Protein AF-A0A4Q3CGN1-F1 (afdb_monomer)

Secondary structure (DSSP, 8-state):
-HHHHHHTT-HHHHGGG--S-EEEEEETT-SSS-HHHHHHHHTT--S-EEEEEETT-SS---HHHHHHHHHHHHHHHT--

Structure (mmCIF, N/CA/C/O backbone):
data_AF-A0A4Q3CGN1-F1
#
_entry.id   AF-A0A4Q3CGN1-F1
#
loop_
_atom_site.group_PDB
_atom_site.id
_atom_site.type_symbol
_atom_site.label_atom_id
_atom_site.label_alt_id
_atom_site.label_comp_id
_atom_site.label_asym_id
_atom_site.label_entity_id
_atom_site.label_seq_id
_atom_site.pdbx_PDB_ins_code
_atom_site.Cartn_x
_atom_site.Cartn_y
_atom_site.Cartn_z
_atom_site.occupancy
_atom_site.B_iso_or_equiv
_atom_site.auth_seq_id
_atom_site.auth_comp_id
_atom_site.auth_asym_id
_atom_site.auth_atom_id
_atom_site.pdbx_PDB_model_num
ATOM 1 N N . ARG A 1 1 ? 4.619 -20.174 19.541 1.00 79.69 1 ARG A N 1
ATOM 2 C CA . ARG A 1 1 ? 4.473 -18.833 20.145 1.00 79.69 1 ARG A CA 1
ATOM 3 C C . ARG A 1 1 ? 5.224 -17.718 19.425 1.00 79.69 1 ARG A C 1
ATOM 5 O O . ARG A 1 1 ? 4.746 -16.603 19.499 1.00 79.69 1 ARG A O 1
ATOM 12 N N . LEU A 1 2 ? 6.333 -17.954 18.701 1.00 93.50 2 LEU A N 1
ATOM 13 C CA . LEU A 1 2 ? 6.968 -16.871 17.923 1.00 93.50 2 LEU A CA 1
ATOM 14 C C . LEU A 1 2 ? 6.024 -16.280 16.859 1.00 93.50 2 LEU A C 1
ATOM 16 O O . LEU A 1 2 ? 5.856 -15.070 16.812 1.00 93.50 2 LEU A O 1
ATOM 20 N N . LEU A 1 3 ? 5.378 -17.133 16.055 1.00 95.81 3 LEU A N 1
ATOM 21 C CA . LEU A 1 3 ? 4.420 -16.681 15.040 1.00 95.81 3 LEU A CA 1
ATOM 22 C C . LEU A 1 3 ? 3.1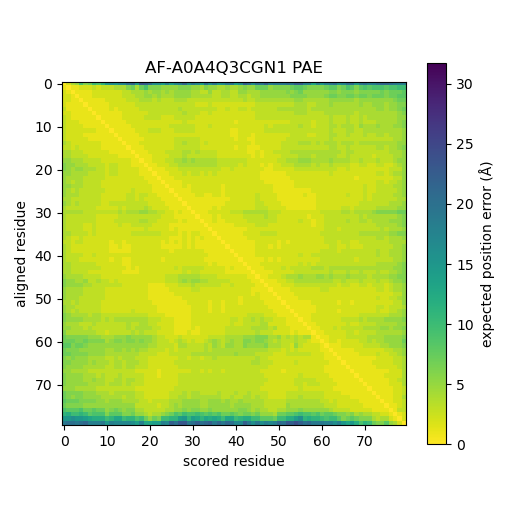95 -16.005 15.666 1.00 95.81 3 LEU A C 1
ATOM 24 O O . LEU A 1 3 ? 2.783 -14.967 15.175 1.00 95.81 3 LEU A O 1
ATOM 28 N N . ASP A 1 4 ? 2.690 -16.520 16.790 1.00 96.00 4 ASP A N 1
ATOM 29 C CA . ASP A 1 4 ? 1.589 -15.894 17.542 1.00 96.00 4 ASP A CA 1
ATOM 30 C C . ASP A 1 4 ? 1.946 -14.462 17.988 1.00 96.00 4 ASP A C 1
ATOM 32 O O . ASP A 1 4 ? 1.118 -13.559 17.922 1.00 96.00 4 ASP A O 1
ATOM 36 N N . ASN A 1 5 ? 3.202 -14.230 18.394 1.00 96.38 5 ASN A N 1
ATOM 37 C CA . ASN A 1 5 ? 3.677 -12.887 18.729 1.00 96.38 5 ASN A CA 1
ATOM 38 C C . ASN A 1 5 ? 3.786 -11.993 17.487 1.00 96.38 5 ASN A C 1
ATOM 40 O O . ASN A 1 5 ? 3.484 -10.810 17.573 1.00 96.38 5 ASN A O 1
ATOM 44 N N . MET A 1 6 ? 4.231 -12.535 16.349 1.00 96.06 6 MET A N 1
ATOM 45 C CA . MET A 1 6 ? 4.326 -11.777 15.096 1.00 96.06 6 MET A CA 1
ATOM 46 C C . MET A 1 6 ? 2.950 -11.429 14.525 1.00 96.06 6 MET A C 1
ATOM 48 O O . MET A 1 6 ? 2.796 -10.351 13.962 1.00 96.06 6 MET A O 1
ATOM 52 N N . ASP A 1 7 ? 1.952 -12.294 14.710 1.00 95.56 7 ASP A N 1
ATOM 53 C CA . ASP A 1 7 ? 0.582 -12.057 14.247 1.00 95.56 7 ASP A CA 1
ATOM 54 C C . ASP A 1 7 ? -0.029 -10.813 14.914 1.00 95.56 7 ASP A C 1
ATOM 56 O O . ASP A 1 7 ? -0.729 -10.045 14.259 1.00 95.56 7 ASP A O 1
ATOM 60 N N . TYR A 1 8 ? 0.337 -10.511 16.166 1.00 96.06 8 TYR A N 1
ATOM 61 C CA . TYR A 1 8 ? -0.070 -9.265 16.827 1.00 96.06 8 TYR A CA 1
ATOM 62 C C . TYR A 1 8 ? 0.420 -7.996 16.105 1.00 96.06 8 TYR A C 1
ATOM 64 O O . TYR A 1 8 ? -0.191 -6.944 16.254 1.00 96.06 8 TYR A O 1
ATOM 72 N N . PHE A 1 9 ? 1.505 -8.074 15.328 1.00 95.81 9 PHE A N 1
ATOM 73 C CA . PHE A 1 9 ? 2.094 -6.939 14.605 1.00 95.81 9 PHE A CA 1
ATOM 74 C C . PHE A 1 9 ? 1.862 -6.997 13.088 1.00 95.81 9 PHE A C 1
ATOM 76 O O . PHE A 1 9 ? 2.342 -6.127 12.362 1.00 95.81 9 PHE A O 1
ATOM 83 N N . ASP A 1 10 ? 1.146 -8.008 12.592 1.00 95.75 10 ASP A N 1
ATOM 84 C CA . ASP A 1 10 ? 0.888 -8.169 11.164 1.00 95.75 10 ASP A CA 1
ATOM 85 C C . ASP A 1 10 ? -0.111 -7.112 10.674 1.00 95.75 10 ASP A C 1
ATOM 87 O O . ASP A 1 10 ? -1.229 -6.996 11.183 1.00 95.75 10 ASP A O 1
ATOM 91 N N . LEU A 1 11 ? 0.278 -6.357 9.644 1.00 94.38 11 LEU A N 1
ATOM 92 C CA . LEU A 1 11 ? -0.513 -5.270 9.076 1.00 94.38 11 LEU A CA 1
ATOM 93 C C . LEU A 1 11 ? -1.913 -5.727 8.635 1.00 94.38 11 LEU A C 1
ATOM 95 O O . LEU A 1 11 ? -2.861 -4.951 8.769 1.00 94.38 11 LEU A O 1
ATOM 99 N N . LYS A 1 12 ? -2.072 -6.987 8.195 1.00 94.94 12 LYS A N 1
ATOM 100 C CA . LYS A 1 12 ? -3.377 -7.545 7.788 1.00 94.94 12 LYS A CA 1
ATOM 101 C C . LYS A 1 12 ? -4.424 -7.522 8.913 1.00 94.94 12 LYS A C 1
ATOM 103 O O . LYS A 1 12 ? -5.622 -7.508 8.634 1.00 94.94 12 LYS A O 1
ATOM 108 N N . ASN A 1 13 ? -3.968 -7.545 10.168 1.00 96.62 13 ASN A N 1
ATOM 109 C CA . ASN A 1 13 ? -4.815 -7.548 11.360 1.00 96.62 13 ASN A CA 1
ATOM 110 C C . ASN A 1 13 ? -5.197 -6.119 11.794 1.00 96.62 13 ASN A C 1
ATOM 112 O O . ASN A 1 13 ? -6.165 -5.943 12.532 1.00 96.62 13 ASN A O 1
ATOM 116 N N . PHE A 1 14 ? -4.488 -5.094 11.301 1.00 96.19 14 PHE A N 1
ATOM 117 C CA . PHE A 1 14 ? -4.773 -3.679 11.569 1.00 96.19 14 PHE A CA 1
ATOM 118 C C . PHE A 1 14 ? -5.544 -2.992 10.442 1.00 96.19 14 PHE A C 1
ATOM 120 O O . PHE A 1 14 ? -6.332 -2.088 10.720 1.00 96.19 14 PHE A O 1
ATOM 127 N N . SER A 1 15 ? -5.369 -3.420 9.188 1.00 95.88 15 SER A N 1
ATOM 128 C CA . SER A 1 15 ? -6.063 -2.836 8.032 1.00 95.88 15 SER A CA 1
ATOM 129 C C . SER A 1 15 ? -7.598 -2.799 8.128 1.00 95.88 15 SER A C 1
ATOM 131 O O . SER A 1 15 ? -8.160 -1.822 7.631 1.00 95.88 15 SER A O 1
ATOM 133 N N . PRO A 1 16 ? -8.308 -3.718 8.822 1.00 96.75 16 PRO A N 1
ATOM 134 C CA . PRO A 1 16 ? -9.751 -3.579 9.048 1.00 96.75 16 PRO A CA 1
ATOM 135 C C . PRO A 1 16 ? -10.176 -2.327 9.822 1.00 96.75 16 PRO A C 1
ATOM 137 O O . PRO A 1 16 ? -11.350 -1.960 9.756 1.00 96.75 16 PRO A O 1
ATOM 140 N N . ASN A 1 17 ? -9.251 -1.706 10.561 1.00 96.44 17 ASN A N 1
ATOM 141 C CA . ASN A 1 17 ? -9.478 -0.486 11.340 1.00 96.44 17 ASN A CA 1
ATOM 142 C C . ASN A 1 17 ? -9.043 0.783 10.583 1.00 96.44 17 ASN A C 1
ATOM 144 O O . ASN A 1 17 ? -9.116 1.880 11.131 1.00 96.44 17 ASN A O 1
ATOM 148 N N . LEU A 1 18 ? -8.547 0.652 9.349 1.00 95.50 18 LEU A N 1
ATOM 149 C CA . LEU A 1 18 ? -8.141 1.790 8.532 1.00 95.50 18 LEU A CA 1
ATOM 150 C C . LEU A 1 18 ? -9.380 2.448 7.912 1.00 95.50 18 LEU A C 1
ATOM 152 O O . LEU A 1 18 ? -9.962 1.916 6.966 1.00 95.50 18 LEU A O 1
ATOM 156 N N . GLU A 1 19 ? -9.778 3.599 8.456 1.00 94.69 19 GLU A N 1
ATOM 157 C CA . GLU A 1 19 ? -10.953 4.371 8.014 1.00 94.69 19 GLU A CA 1
ATOM 158 C C . GLU A 1 19 ? -10.590 5.627 7.204 1.00 94.69 19 GLU A C 1
ATOM 160 O O . GLU A 1 19 ? -11.435 6.180 6.503 1.00 94.69 19 GLU A O 1
ATOM 165 N N . CYS A 1 20 ? -9.339 6.092 7.278 1.00 92.81 20 CYS A N 1
ATOM 166 C CA . CYS A 1 20 ? -8.901 7.295 6.578 1.00 92.81 20 CYS A CA 1
ATOM 167 C C . CYS A 1 20 ? -8.695 7.055 5.076 1.00 92.81 20 CYS A C 1
ATOM 169 O O . CYS A 1 20 ? -8.282 5.972 4.647 1.00 92.81 20 CYS A O 1
ATOM 171 N N . LYS A 1 21 ? -8.922 8.110 4.279 1.00 93.69 21 LYS A N 1
ATOM 172 C CA . LYS A 1 21 ? -8.561 8.118 2.860 1.00 93.69 21 LYS A CA 1
ATOM 173 C C . LYS A 1 21 ? -7.081 7.789 2.709 1.00 93.69 21 LYS A C 1
ATOM 175 O O . LYS A 1 21 ? -6.232 8.465 3.290 1.00 93.69 21 LYS A O 1
ATOM 180 N N . SER A 1 22 ? -6.787 6.765 1.921 1.00 93.75 22 SER A N 1
ATOM 181 C CA . SER A 1 22 ? -5.434 6.231 1.794 1.00 93.75 22 SER A CA 1
ATOM 182 C C . SER A 1 22 ? -4.974 6.173 0.343 1.00 93.75 22 SER A C 1
ATOM 184 O O . SER A 1 22 ? -5.755 5.954 -0.583 1.00 93.75 22 SER A O 1
ATOM 186 N N . LEU A 1 23 ? -3.671 6.328 0.139 1.00 95.44 23 LEU A N 1
ATOM 187 C CA . LEU A 1 23 ? -3.034 6.168 -1.158 1.00 95.44 23 LEU A CA 1
ATOM 188 C C . LEU A 1 23 ? -1.946 5.112 -1.045 1.00 95.44 23 LEU A C 1
ATOM 190 O O . LEU A 1 23 ? -1.062 5.223 -0.199 1.00 95.44 23 LEU A O 1
ATOM 194 N N . ILE A 1 24 ? -2.027 4.080 -1.881 1.00 95.50 24 ILE A N 1
ATOM 195 C CA . ILE A 1 24 ? -1.166 2.903 -1.776 1.00 95.50 24 ILE A CA 1
ATOM 196 C C . ILE A 1 24 ? -0.573 2.589 -3.147 1.00 95.50 24 ILE A C 1
ATOM 198 O O . ILE A 1 24 ? -1.276 2.601 -4.158 1.00 95.50 24 ILE A O 1
ATOM 202 N N . GLY A 1 25 ? 0.729 2.318 -3.188 1.00 95.94 25 GLY A N 1
ATOM 203 C CA . GLY A 1 25 ? 1.439 1.866 -4.380 1.00 95.94 25 GLY A CA 1
ATOM 204 C C . GLY A 1 25 ? 2.006 0.471 -4.167 1.00 95.94 25 GLY A C 1
ATOM 205 O O . GLY A 1 25 ? 2.607 0.221 -3.126 1.00 95.94 25 GLY A O 1
ATOM 206 N N . ILE A 1 26 ? 1.825 -0.413 -5.147 1.00 96.56 26 ILE A N 1
ATOM 207 C CA . ILE A 1 26 ? 2.388 -1.765 -5.146 1.00 96.56 26 ILE A CA 1
ATOM 208 C C . ILE A 1 26 ? 3.142 -2.030 -6.450 1.00 96.56 26 ILE A C 1
ATOM 210 O O . ILE A 1 26 ? 2.746 -1.563 -7.523 1.00 96.56 26 ILE A O 1
ATOM 214 N N . SER A 1 27 ? 4.183 -2.846 -6.366 1.00 97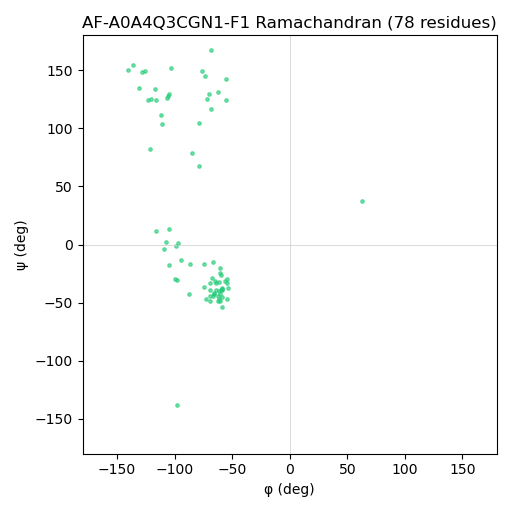.31 27 SER A N 1
ATOM 215 C CA . SER A 1 27 ? 5.034 -3.219 -7.494 1.00 97.31 27 SER A CA 1
ATOM 216 C C . SER A 1 27 ? 5.011 -4.732 -7.683 1.00 97.31 27 SER A C 1
ATOM 218 O O . SER A 1 27 ? 5.260 -5.476 -6.738 1.00 97.31 27 SER A O 1
ATOM 220 N N . LEU A 1 28 ? 4.677 -5.211 -8.887 1.00 97.12 28 LEU A N 1
ATOM 221 C CA . LEU A 1 28 ? 4.391 -6.636 -9.111 1.00 97.12 28 LEU A CA 1
ATOM 222 C C . LEU A 1 28 ? 5.636 -7.535 -9.116 1.00 97.12 28 LEU A C 1
ATOM 224 O O . LEU A 1 28 ? 5.492 -8.747 -8.965 1.00 97.12 28 LEU A O 1
ATOM 228 N N . LEU A 1 29 ? 6.835 -6.965 -9.257 1.00 97.75 29 LEU A N 1
ATOM 229 C CA . LEU A 1 29 ? 8.105 -7.698 -9.202 1.00 97.75 29 LEU A CA 1
ATOM 230 C C . LEU A 1 29 ? 8.853 -7.472 -7.875 1.00 97.75 29 LEU A C 1
ATOM 232 O O . LEU A 1 29 ? 10.040 -7.779 -7.782 1.00 97.75 29 LEU A O 1
ATOM 236 N N . ASP A 1 30 ? 8.194 -6.913 -6.853 1.00 97.62 30 ASP A N 1
ATOM 237 C CA . ASP A 1 30 ? 8.782 -6.725 -5.525 1.00 97.62 30 ASP A CA 1
ATOM 238 C C . ASP A 1 30 ? 8.995 -8.080 -4.831 1.00 97.62 30 ASP A C 1
ATOM 240 O O . ASP A 1 30 ? 8.047 -8.816 -4.553 1.00 97.62 30 ASP A O 1
ATOM 244 N N . ASN A 1 31 ? 10.253 -8.426 -4.559 1.00 96.31 31 ASN A N 1
ATOM 245 C CA . ASN A 1 31 ? 10.628 -9.651 -3.858 1.00 96.31 31 ASN A CA 1
ATOM 246 C C . ASN A 1 31 ? 10.810 -9.460 -2.341 1.00 96.31 31 ASN A C 1
ATOM 248 O O . ASN A 1 31 ? 10.883 -10.458 -1.624 1.00 96.31 31 ASN A O 1
ATOM 252 N N . LEU A 1 32 ? 10.893 -8.219 -1.850 1.00 96.88 32 LEU A N 1
ATOM 253 C CA . LEU A 1 32 ? 11.057 -7.892 -0.428 1.00 96.88 32 LEU A CA 1
ATOM 254 C C . LEU A 1 32 ? 9.702 -7.792 0.272 1.00 96.88 32 LEU A C 1
ATOM 256 O O . LEU A 1 32 ? 9.521 -8.334 1.363 1.00 96.88 32 LEU A O 1
ATOM 260 N N . ALA A 1 33 ? 8.734 -7.156 -0.384 1.00 95.25 33 ALA A N 1
ATOM 261 C CA . ALA A 1 33 ? 7.338 -7.122 0.022 1.00 95.25 33 ALA A CA 1
ATOM 262 C C . ALA A 1 33 ? 6.478 -7.711 -1.107 1.00 95.25 33 ALA A C 1
ATOM 264 O O . ALA A 1 33 ? 5.914 -6.968 -1.906 1.00 95.25 33 ALA A O 1
ATOM 265 N N . PRO A 1 34 ? 6.352 -9.046 -1.207 1.00 96.81 34 PRO A N 1
ATOM 266 C CA . PRO A 1 34 ? 5.649 -9.666 -2.321 1.00 96.81 34 PRO A CA 1
ATOM 267 C C . PRO A 1 34 ? 4.210 -9.158 -2.498 1.00 96.81 34 PRO A C 1
ATOM 269 O O . PRO A 1 34 ? 3.505 -8.979 -1.497 1.00 96.81 34 PRO A O 1
ATOM 272 N N . PRO A 1 35 ? 3.716 -8.997 -3.742 1.00 96.88 35 PRO A N 1
ATOM 273 C CA . PRO A 1 35 ? 2.383 -8.454 -4.002 1.00 96.88 35 PRO A CA 1
ATOM 274 C C . PRO A 1 35 ? 1.269 -9.186 -3.259 1.00 96.88 35 PRO A C 1
ATOM 276 O O . PRO A 1 35 ? 0.348 -8.553 -2.761 1.00 96.88 35 PRO A O 1
ATOM 279 N N . TYR A 1 36 ? 1.357 -10.511 -3.119 1.00 96.44 36 TYR A N 1
ATOM 280 C CA . TYR A 1 36 ? 0.342 -11.290 -2.406 1.00 96.44 36 TYR A CA 1
ATOM 281 C C . TYR A 1 36 ? 0.253 -10.934 -0.909 1.00 96.44 36 TYR A C 1
ATOM 283 O O . TYR A 1 36 ? -0.845 -10.923 -0.351 1.00 96.44 36 TYR A O 1
ATOM 291 N N . ASN A 1 37 ? 1.369 -10.571 -0.264 1.00 96.31 37 ASN A N 1
ATOM 292 C CA . ASN A 1 37 ? 1.364 -10.079 1.118 1.00 96.31 37 ASN A CA 1
ATOM 293 C C . ASN A 1 37 ? 0.710 -8.696 1.191 1.00 96.31 37 ASN A C 1
ATOM 295 O O . ASN A 1 37 ? -0.139 -8.457 2.047 1.00 96.31 37 ASN A O 1
ATOM 299 N N . GLN A 1 38 ? 1.049 -7.807 0.253 1.00 96.88 38 GLN A N 1
ATOM 300 C CA . GLN A 1 38 ? 0.452 -6.471 0.181 1.00 96.88 3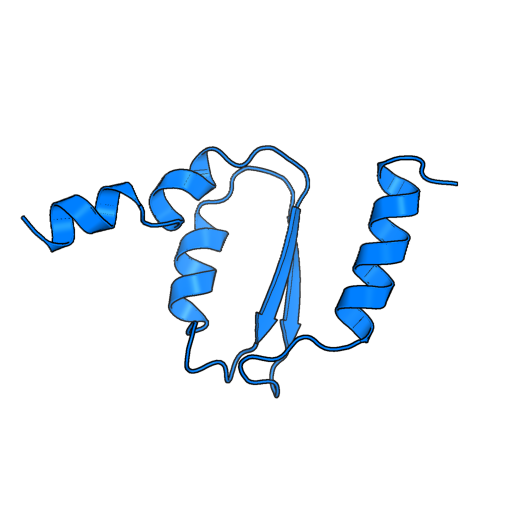8 GLN A CA 1
ATOM 301 C C . GLN A 1 38 ? -1.065 -6.550 -0.071 1.00 96.88 38 GLN A C 1
ATOM 303 O O . GLN A 1 38 ? -1.845 -5.905 0.626 1.00 96.88 38 GLN A O 1
ATOM 308 N N . TYR A 1 39 ? -1.507 -7.415 -0.990 1.00 97.19 39 TYR A N 1
ATOM 309 C CA . TYR A 1 39 ? -2.926 -7.651 -1.264 1.00 97.19 39 TYR A CA 1
ATOM 310 C C . TYR A 1 39 ? -3.675 -8.277 -0.085 1.00 97.19 39 TYR A C 1
ATOM 312 O 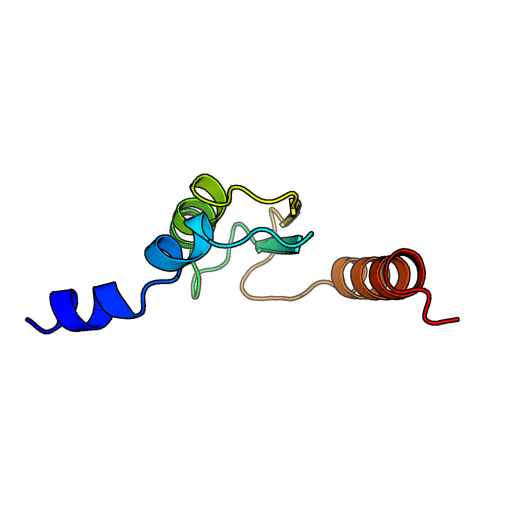O . TYR A 1 39 ? -4.847 -7.971 0.109 1.00 97.19 39 TYR A O 1
ATOM 320 N N . THR A 1 40 ? -3.019 -9.104 0.734 1.00 97.00 40 THR A N 1
ATOM 321 C CA . THR A 1 40 ? -3.635 -9.652 1.957 1.00 97.00 40 THR A CA 1
ATOM 322 C C . THR A 1 40 ? -4.082 -8.534 2.900 1.00 97.00 40 THR A C 1
ATOM 324 O O . THR A 1 40 ? -5.167 -8.611 3.470 1.00 97.00 40 THR A O 1
ATOM 327 N N . MET A 1 41 ? -3.285 -7.471 3.012 1.00 95.44 41 MET A N 1
ATOM 328 C CA . MET A 1 41 ? -3.637 -6.267 3.761 1.00 95.44 41 MET A CA 1
ATOM 329 C C . MET A 1 41 ? -4.703 -5.425 3.040 1.00 95.44 41 MET A C 1
ATOM 331 O O . MET A 1 41 ? -5.703 -5.056 3.652 1.00 95.44 41 MET A O 1
ATOM 335 N N . LEU A 1 42 ? -4.540 -5.174 1.735 1.00 96.56 42 LEU A N 1
ATOM 336 C CA . LEU A 1 42 ? -5.473 -4.353 0.944 1.00 96.56 42 LEU A CA 1
ATOM 337 C C . LEU A 1 42 ? -6.901 -4.909 0.935 1.00 96.56 42 LEU A C 1
ATOM 339 O O . LEU A 1 42 ? -7.865 -4.149 1.009 1.00 96.56 42 LEU A O 1
ATOM 343 N N . ASN A 1 43 ? -7.038 -6.234 0.865 1.00 95.56 43 ASN A N 1
ATOM 344 C CA . ASN A 1 43 ? -8.329 -6.917 0.802 1.00 95.56 43 ASN A CA 1
ATOM 345 C C . ASN A 1 43 ? -9.160 -6.766 2.083 1.00 95.56 43 ASN A C 1
ATOM 347 O O . ASN A 1 43 ? -10.349 -7.081 2.069 1.00 95.56 43 ASN A O 1
ATOM 351 N N . THR A 1 44 ? -8.551 -6.327 3.187 1.00 96.00 44 THR A N 1
ATOM 352 C CA . THR A 1 44 ? -9.240 -6.158 4.468 1.00 96.00 44 THR A CA 1
ATOM 353 C C . THR A 1 44 ? -9.433 -4.695 4.867 1.00 96.00 44 THR A C 1
ATOM 355 O O . THR A 1 44 ? -10.115 -4.441 5.860 1.00 96.00 44 THR A O 1
ATOM 358 N N . ILE A 1 45 ? -8.904 -3.733 4.097 1.00 96.25 45 ILE A N 1
ATOM 359 C CA . ILE A 1 45 ? -9.171 -2.302 4.302 1.00 96.25 45 ILE A CA 1
ATOM 360 C C . ILE A 1 45 ? -10.666 -2.021 4.108 1.00 96.25 45 ILE A C 1
ATOM 362 O O . ILE A 1 45 ? -11.255 -2.420 3.104 1.00 96.25 45 ILE A O 1
ATOM 366 N N . LYS A 1 46 ? -11.271 -1.297 5.059 1.00 94.38 46 LYS A N 1
ATOM 367 C CA . LYS A 1 46 ? -12.667 -0.829 4.967 1.00 94.38 46 LYS A CA 1
ATOM 368 C C . LYS A 1 46 ? -12.796 0.616 4.482 1.00 94.38 46 LYS A C 1
ATOM 370 O O . LYS A 1 46 ? -13.815 0.953 3.885 1.00 94.38 46 LYS A O 1
ATOM 375 N N . GLY A 1 47 ? -11.806 1.460 4.774 1.00 94.25 47 GLY A N 1
ATOM 376 C CA . GLY A 1 47 ? -11.758 2.852 4.338 1.00 94.25 47 GLY A CA 1
ATOM 377 C C . GLY A 1 47 ? -11.563 3.008 2.830 1.00 94.25 47 GLY A C 1
ATOM 378 O O . GLY A 1 47 ? -11.222 2.067 2.112 1.00 94.25 47 GLY A O 1
ATOM 379 N N . GLU A 1 48 ? -11.773 4.228 2.342 1.00 95.06 48 GLU A N 1
ATOM 380 C CA . GLU A 1 48 ? -11.523 4.570 0.944 1.00 95.06 48 GLU A CA 1
ATOM 381 C C . GLU A 1 48 ? -10.015 4.576 0.661 1.00 95.06 48 GLU A C 1
ATOM 383 O O . GLU A 1 48 ? -9.242 5.235 1.359 1.00 95.06 48 GLU A O 1
ATOM 388 N N . TYR A 1 49 ? -9.581 3.877 -0.388 1.00 95.75 49 TYR A N 1
ATOM 389 C CA . TYR A 1 49 ? -8.194 3.945 -0.828 1.00 95.75 49 TYR A CA 1
ATOM 390 C C . TYR A 1 49 ? -8.050 3.957 -2.348 1.00 95.75 49 TYR A C 1
ATOM 392 O O . TYR A 1 49 ? -8.840 3.359 -3.081 1.00 95.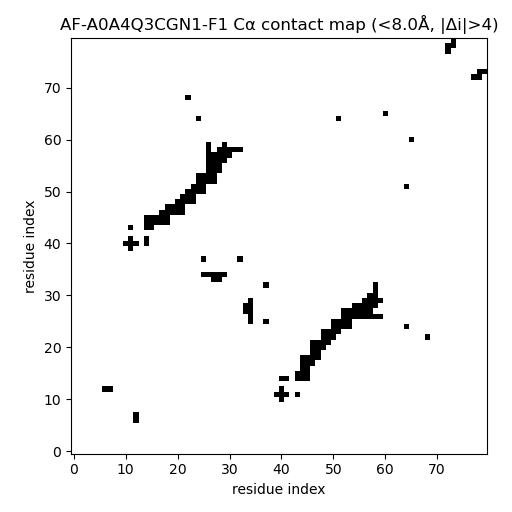75 49 TYR A O 1
ATOM 400 N N . LYS A 1 50 ? -6.985 4.610 -2.821 1.00 96.00 50 LYS A N 1
ATOM 401 C CA . LYS A 1 50 ? -6.547 4.577 -4.218 1.00 96.00 50 LYS A CA 1
ATOM 402 C C . LYS A 1 50 ? -5.296 3.719 -4.356 1.00 96.00 50 LYS A C 1
ATOM 404 O O . LYS A 1 50 ? -4.297 3.966 -3.682 1.00 96.00 50 LYS A O 1
ATOM 409 N N . LEU A 1 51 ? -5.350 2.741 -5.258 1.00 96.19 51 LEU A N 1
ATOM 410 C CA . LEU A 1 51 ? -4.256 1.812 -5.529 1.00 96.19 51 LEU A CA 1
ATOM 411 C C . LEU A 1 51 ? -3.549 2.148 -6.845 1.00 96.19 51 LEU A C 1
ATOM 413 O O . LEU A 1 51 ? -4.186 2.244 -7.895 1.00 96.19 51 LEU A O 1
ATOM 417 N N . PHE A 1 52 ? -2.226 2.251 -6.794 1.00 96.94 52 PHE A N 1
ATOM 418 C CA . PHE A 1 52 ? -1.346 2.286 -7.956 1.00 96.94 52 PHE A CA 1
ATOM 419 C C . PHE A 1 52 ? -0.635 0.942 -8.080 1.00 96.94 52 PHE A C 1
ATOM 421 O O . PHE A 1 52 ? -0.022 0.478 -7.123 1.00 96.94 52 PHE A O 1
ATOM 428 N N . VAL A 1 53 ? -0.706 0.326 -9.258 1.00 96.56 53 VAL A N 1
ATOM 429 C CA . VAL A 1 53 ? -0.064 -0.964 -9.533 1.00 96.56 53 VAL A CA 1
ATOM 430 C C . VAL A 1 53 ? 0.997 -0.771 -10.604 1.00 96.56 53 VAL A C 1
ATOM 432 O O . VAL A 1 53 ? 0.690 -0.292 -11.696 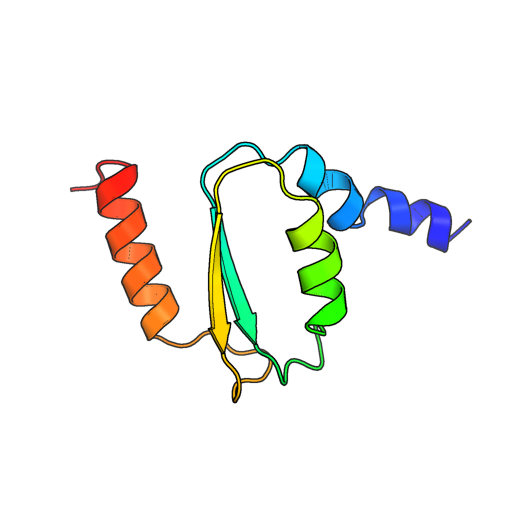1.00 96.56 53 VAL A O 1
ATOM 435 N N . TYR A 1 54 ? 2.230 -1.169 -10.304 1.00 97.06 54 TYR A N 1
ATOM 436 C CA . TYR A 1 54 ? 3.372 -1.062 -11.206 1.00 97.06 54 TYR A CA 1
ATOM 437 C C . TYR A 1 54 ? 3.815 -2.454 -11.676 1.00 97.06 54 TYR A C 1
ATOM 439 O O . TYR A 1 54 ? 4.459 -3.179 -10.918 1.00 97.06 54 TYR A O 1
ATOM 447 N N . PRO A 1 55 ? 3.498 -2.859 -12.922 1.00 96.69 55 PRO A N 1
ATOM 448 C CA . PRO A 1 55 ? 3.737 -4.230 -13.376 1.00 96.69 55 PRO A CA 1
ATOM 449 C C . PRO A 1 55 ? 5.212 -4.613 -13.498 1.00 96.69 55 PRO A C 1
ATOM 451 O O . PRO A 1 55 ? 5.554 -5.779 -13.351 1.00 96.69 55 PRO A O 1
ATOM 454 N N . ASN A 1 56 ? 6.069 -3.631 -13.781 1.00 96.94 56 ASN A N 1
ATOM 455 C CA . ASN A 1 56 ? 7.462 -3.851 -14.172 1.00 96.94 56 ASN A CA 1
ATOM 456 C C . ASN A 1 56 ? 8.470 -3.282 -13.161 1.00 96.94 56 ASN A C 1
ATOM 458 O O . ASN A 1 56 ? 9.646 -3.165 -13.488 1.00 96.94 56 ASN A O 1
ATOM 462 N N . LEU A 1 57 ? 8.016 -2.890 -11.967 1.00 97.00 57 LEU A N 1
ATOM 463 C CA . LEU A 1 57 ? 8.888 -2.396 -10.899 1.00 97.00 57 LEU A CA 1
ATOM 464 C C . LEU A 1 57 ? 9.101 -3.471 -9.835 1.00 97.00 57 LEU A C 1
ATOM 466 O O . LEU A 1 57 ? 8.234 -4.324 -9.623 1.00 97.00 57 LEU A O 1
ATOM 470 N N . THR A 1 58 ? 10.252 -3.392 -9.169 1.00 96.19 58 THR A N 1
ATOM 471 C CA . THR A 1 58 ? 10.593 -4.196 -7.988 1.00 96.19 58 THR A CA 1
ATOM 472 C C . THR A 1 58 ? 10.329 -3.379 -6.710 1.00 96.19 58 THR A C 1
ATOM 474 O O . THR A 1 58 ? 9.315 -2.685 -6.642 1.00 96.19 58 THR A O 1
ATOM 477 N N . HIS A 1 59 ? 11.203 -3.417 -5.701 1.00 96.31 59 HIS A N 1
ATOM 478 C CA . HIS A 1 59 ? 11.065 -2.632 -4.469 1.00 96.31 59 HIS A CA 1
ATOM 479 C C . HIS A 1 59 ? 11.506 -1.170 -4.670 1.00 96.31 59 HIS A C 1
ATOM 481 O O . HIS A 1 59 ? 12.531 -0.721 -4.155 1.00 96.31 59 HIS A O 1
ATOM 487 N N . GLU A 1 60 ? 10.745 -0.434 -5.478 1.00 93.12 60 GLU A N 1
ATOM 488 C CA . GLU A 1 60 ? 11.064 0.924 -5.924 1.00 93.12 60 GLU A CA 1
ATOM 489 C C . GLU A 1 60 ? 9.839 1.843 -5.846 1.00 93.12 60 GLU A C 1
ATOM 491 O O . GLU A 1 60 ? 8.695 1.398 -5.957 1.00 93.12 60 GLU A O 1
ATOM 496 N N . VAL A 1 61 ? 10.087 3.149 -5.707 1.00 89.31 61 VAL A N 1
ATOM 497 C CA . VAL A 1 61 ? 9.050 4.189 -5.709 1.00 89.31 61 VAL A CA 1
ATOM 498 C C . VAL A 1 61 ? 9.199 5.040 -6.973 1.00 89.31 61 VAL A C 1
ATOM 500 O O . VAL A 1 61 ? 10.175 5.786 -7.088 1.00 89.31 61 VAL A O 1
ATOM 503 N N . PRO A 1 62 ? 8.260 4.971 -7.935 1.00 92.88 62 PRO A N 1
ATOM 504 C CA . PRO A 1 62 ? 8.369 5.759 -9.153 1.00 92.88 62 PRO A CA 1
ATOM 505 C C . PRO A 1 62 ? 8.070 7.242 -8.877 1.00 92.88 62 PRO A C 1
ATOM 507 O O . PRO A 1 62 ? 7.155 7.547 -8.104 1.00 92.88 62 PRO A O 1
ATOM 510 N N . PRO A 1 63 ? 8.748 8.185 -9.563 1.00 93.81 63 PRO A N 1
ATOM 511 C CA . PRO A 1 63 ? 8.497 9.619 -9.398 1.00 93.81 63 PRO A CA 1
ATOM 512 C C . PRO A 1 63 ? 7.031 10.018 -9.608 1.00 93.81 63 PRO A C 1
ATOM 514 O O . PRO A 1 63 ? 6.528 10.903 -8.923 1.00 93.81 63 PRO A O 1
ATOM 517 N N . SER A 1 64 ? 6.315 9.322 -10.498 1.00 92.50 64 SER A N 1
ATOM 518 C CA . SER A 1 64 ? 4.891 9.558 -10.758 1.00 92.50 64 SER A CA 1
ATOM 519 C C . SER A 1 64 ? 4.013 9.385 -9.517 1.00 92.50 64 SER A C 1
ATOM 521 O O . SER A 1 64 ? 3.066 10.150 -9.338 1.00 92.50 64 SER A O 1
ATOM 523 N N . LEU A 1 65 ? 4.327 8.414 -8.649 1.00 94.75 65 LEU A N 1
ATOM 524 C CA . LEU A 1 65 ? 3.595 8.205 -7.398 1.00 94.75 65 LEU A CA 1
ATOM 525 C C . LEU A 1 65 ? 3.802 9.386 -6.453 1.00 94.75 65 LEU A C 1
ATOM 527 O O . LEU A 1 65 ? 2.843 9.883 -5.872 1.00 94.75 65 LEU A O 1
ATOM 531 N N . PHE A 1 66 ? 5.048 9.847 -6.332 1.00 93.38 66 PHE A N 1
ATOM 532 C CA . PHE A 1 66 ? 5.408 10.956 -5.457 1.00 93.38 66 PHE A CA 1
ATOM 533 C C . PHE A 1 66 ? 4.776 12.275 -5.914 1.00 93.38 66 PHE A C 1
ATOM 535 O O . PHE A 1 66 ? 4.232 13.015 -5.094 1.00 93.38 66 PHE A O 1
ATOM 542 N N . THR A 1 67 ? 4.787 12.552 -7.221 1.00 95.44 67 THR A N 1
ATOM 543 C CA . THR A 1 67 ? 4.130 13.739 -7.781 1.00 95.44 67 THR A CA 1
ATOM 544 C C . THR A 1 67 ? 2.626 13.709 -7.521 1.00 95.44 67 THR A C 1
ATOM 546 O O . THR A 1 67 ? 2.082 14.695 -7.033 1.00 95.44 67 THR A O 1
ATOM 549 N N . TYR A 1 68 ? 1.963 12.574 -7.780 1.00 95.69 68 TYR A N 1
ATOM 550 C CA . TYR A 1 68 ? 0.531 12.442 -7.512 1.00 95.69 68 TYR A CA 1
ATOM 551 C C . TYR A 1 68 ? 0.221 12.601 -6.022 1.00 95.69 68 TYR A C 1
ATOM 553 O O . TYR A 1 68 ? -0.682 13.355 -5.674 1.00 95.69 68 TYR A O 1
ATOM 561 N N . LEU A 1 69 ? 0.959 11.904 -5.148 1.00 94.81 69 LEU A N 1
ATOM 562 C CA . LEU A 1 69 ? 0.789 11.989 -3.696 1.00 94.81 69 LEU A CA 1
ATOM 563 C C . LEU A 1 69 ? 0.883 13.441 -3.228 1.00 94.81 69 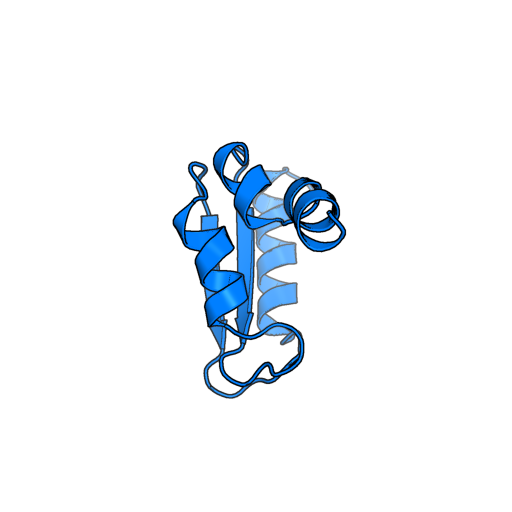LEU A C 1
ATOM 565 O O . LEU A 1 69 ? 0.025 13.889 -2.479 1.00 94.81 69 LEU A O 1
ATOM 569 N N . SER A 1 70 ? 1.897 14.165 -3.705 1.00 93.81 70 SER A N 1
ATOM 570 C CA . SER A 1 70 ? 2.116 15.565 -3.344 1.00 93.81 70 SER A CA 1
ATOM 571 C C . SER A 1 70 ? 0.912 16.425 -3.723 1.00 93.81 70 SER A C 1
ATOM 573 O O . SER A 1 70 ? 0.342 17.071 -2.852 1.00 93.81 70 SER A O 1
ATOM 575 N N . SER A 1 71 ? 0.472 16.387 -4.986 1.00 94.94 71 SER A N 1
ATOM 576 C CA . SER A 1 71 ? -0.709 17.143 -5.429 1.00 94.94 71 SER A CA 1
ATOM 577 C C . SER A 1 71 ? -1.971 16.753 -4.659 1.00 94.94 71 SER A C 1
ATOM 579 O O . SER A 1 71 ? -2.686 17.622 -4.176 1.00 94.94 71 SER A O 1
ATOM 581 N N . TRP A 1 72 ? -2.201 15.451 -4.475 1.00 94.88 72 TRP A N 1
ATOM 582 C CA . TRP A 1 72 ? -3.361 14.935 -3.750 1.00 94.88 72 TRP A CA 1
ATOM 583 C C . TRP A 1 72 ? -3.391 15.397 -2.288 1.00 94.88 72 TRP A C 1
ATOM 585 O O . TRP A 1 72 ? -4.451 15.760 -1.789 1.00 94.88 72 TRP A O 1
ATOM 595 N N . MET A 1 73 ? -2.241 15.434 -1.609 1.00 93.38 73 MET A N 1
ATOM 596 C CA . MET A 1 73 ? -2.153 15.958 -0.244 1.00 93.38 73 MET A CA 1
ATOM 597 C C . MET A 1 73 ? -2.444 17.460 -0.179 1.00 93.38 73 MET A C 1
ATOM 599 O O . MET A 1 73 ? -3.155 17.883 0.732 1.00 93.38 73 MET A O 1
ATOM 603 N N . MET A 1 74 ? -1.929 18.256 -1.126 1.00 94.38 74 MET A N 1
ATOM 604 C CA . MET A 1 74 ? -2.231 19.693 -1.169 1.00 94.38 74 MET A CA 1
ATOM 605 C C . MET A 1 74 ? -3.734 19.937 -1.353 1.00 94.38 74 MET A C 1
ATOM 607 O O . MET A 1 74 ? -4.301 20.769 -0.645 1.00 94.38 74 MET A O 1
ATOM 611 N N . ASP A 1 75 ? -4.381 19.166 -2.233 1.00 92.94 75 ASP A N 1
ATOM 612 C CA . ASP A 1 75 ? -5.816 19.275 -2.514 1.00 92.94 75 ASP A CA 1
ATOM 613 C C . ASP A 1 75 ? -6.690 18.815 -1.331 1.00 92.94 75 ASP A C 1
ATOM 615 O O . ASP A 1 75 ? -7.619 19.521 -0.940 1.00 92.94 75 ASP A O 1
ATOM 619 N N . GLU A 1 76 ? -6.411 17.647 -0.739 1.00 90.81 76 GLU A N 1
ATOM 620 C CA . GLU A 1 76 ? -7.246 17.068 0.331 1.00 90.81 76 GLU A CA 1
ATOM 621 C C . GLU A 1 76 ? -7.076 17.770 1.681 1.00 90.81 76 GLU A C 1
ATOM 623 O O . GLU A 1 76 ? -8.044 17.907 2.431 1.00 90.81 76 GLU A O 1
ATOM 628 N N . PHE A 1 77 ? -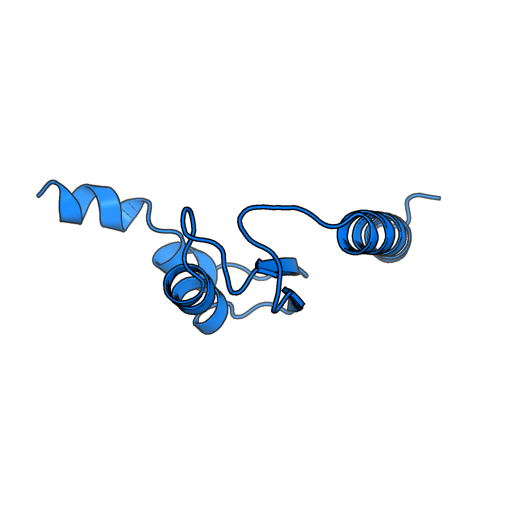5.859 18.212 2.013 1.00 89.75 77 PHE A N 1
ATOM 629 C CA . PHE A 1 77 ? -5.572 18.851 3.304 1.00 89.75 77 PHE A CA 1
ATOM 630 C C . PHE A 1 77 ? -5.539 20.378 3.233 1.00 89.75 77 PHE A C 1
ATOM 632 O O . PHE A 1 77 ? -5.338 21.032 4.256 1.00 89.75 77 PHE A O 1
ATOM 639 N N . GLY A 1 78 ? -5.744 20.950 2.046 1.00 88.25 78 GLY A N 1
ATOM 640 C CA . GLY A 1 78 ? -5.741 22.391 1.833 1.00 88.25 78 GLY A CA 1
ATOM 641 C C . GLY A 1 78 ? -4.400 23.052 2.144 1.00 88.25 78 GLY A C 1
ATOM 642 O O . GLY A 1 78 ? -4.352 24.143 2.712 1.00 88.25 78 GLY A O 1
ATOM 643 N N . MET A 1 79 ? -3.306 22.364 1.821 1.00 84.00 79 MET A N 1
ATOM 644 C CA . MET A 1 79 ? -1.950 22.876 1.991 1.00 84.00 79 MET A CA 1
ATOM 645 C C . MET A 1 79 ? -1.600 23.721 0.759 1.00 84.00 79 MET A C 1
ATOM 647 O O . MET A 1 79 ? -0.954 23.237 -0.164 1.00 84.00 79 MET A O 1
ATOM 651 N N . PHE A 1 80 ? -2.088 24.959 0.708 1.00 69.00 80 PHE A N 1
ATOM 652 C CA . PHE A 1 80 ? -1.783 25.925 -0.358 1.00 69.00 80 PHE A CA 1
ATOM 653 C C . PHE A 1 80 ? -0.805 26.996 0.129 1.00 69.00 80 PHE A C 1
ATOM 655 O O . PHE A 1 80 ? -0.932 27.416 1.303 1.00 69.00 80 PHE A O 1
#

Foldseek 3Di:
DVVVVVVVVQLLVVQLVDADEEEEEDECQAPPCHVVSVVSSVVNHPHHYDYHYHDPDYPDDDVVSVVVVVVVCCVPVVVD

Radius of gyration: 14.65 Å; Cα contacts (8 Å, |Δi|>4): 93; chains: 1; bou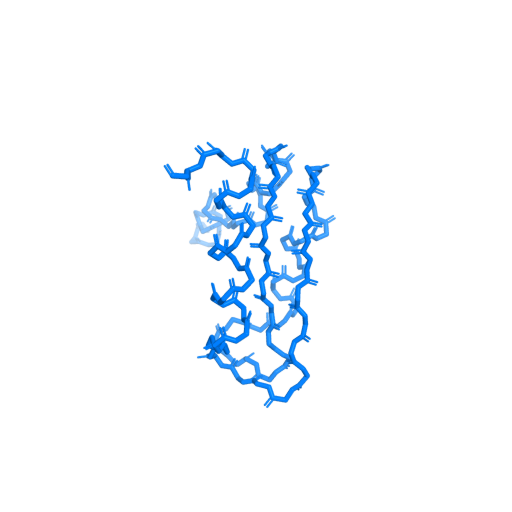nding box: 24×45×34 Å

Mean predicted aligned error: 3.22 Å

Solvent-accessible surface area (backbone atoms only — not comparable to full-atom values): 4754 Å² total; per-residue (Å²): 108,71,64,64,59,49,54,78,70,37,60,52,76,51,22,59,73,39,64,62,82,42,80,47,80,50,26,64,55,13,82,87,65,38,47,71,62,55,46,55,23,58,75,40,44,70,29,57,67,49,80,45,81,34,77,88,35,38,92,69,83,59,67,69,57,54,56,49,52,51,55,50,47,30,67,77,70,64,63,123

Sequence (80 aa):
RLLDNMDYFDLKNFSPNLECKSLIGISLLDNLAPPYNQYTMLNTIKGEYKLFVYPNLTHEVPPSLFTYLSSWMMDEFGMF

pLDDT: mean 94.61, std 4.01, range [69.0, 97.75]

Nearest PDB structures (foldseek):
  6fkx-assembly1_C  TM=9.438E-01  e=3.690E-05  metagenome
  3fyt-assembly2_L  TM=9.496E-01  e=2.584E-04  Bacillus pumilus
  7xmj-assembly1_A  TM=8.977E-01  e=1.289E-04  Lactococcus lactis subsp. lactis KF147
  6agq-assembly1_C  TM=9.381E-01  e=3.412E-04  Paenibacillus sp. R4
  3m81-assembly1_A  TM=8.354E-01  e=1.038E-03  Thermotoga maritima